Protein AF-A0A2G1ZRZ5-F1 (afdb_monomer)

Structure (mmCIF, N/CA/C/O backbone):
data_AF-A0A2G1ZRZ5-F1
#
_entry.id   AF-A0A2G1ZRZ5-F1
#
loop_
_atom_site.group_PDB
_atom_site.id
_atom_site.type_symbol
_atom_site.label_atom_id
_atom_site.label_alt_id
_atom_site.label_comp_id
_atom_site.label_asym_id
_atom_site.label_entity_id
_atom_site.label_seq_id
_atom_site.pdbx_PDB_ins_code
_atom_site.Cartn_x
_atom_site.Cartn_y
_atom_site.Cartn_z
_atom_site.occupancy
_atom_site.B_iso_or_equiv
_atom_site.auth_seq_id
_atom_site.auth_comp_id
_atom_site.auth_asym_id
_atom_site.auth_atom_id
_atom_site.pdbx_PDB_model_num
ATOM 1 N N . GLU A 1 1 ? 16.467 -2.869 -12.734 1.00 60.25 1 GLU A N 1
ATOM 2 C CA . GLU A 1 1 ? 16.917 -1.509 -12.393 1.00 60.25 1 GLU A CA 1
ATOM 3 C C . GLU A 1 1 ? 16.266 -1.117 -11.090 1.00 60.25 1 GLU A C 1
ATOM 5 O O . GLU A 1 1 ? 15.140 -1.548 -10.852 1.00 60.25 1 GLU A O 1
ATOM 10 N N . ASP A 1 2 ? 16.978 -0.366 -10.260 1.00 73.31 2 ASP A N 1
ATOM 11 C CA . ASP A 1 2 ? 16.424 0.139 -9.009 1.00 73.31 2 ASP A CA 1
ATOM 12 C C . ASP A 1 2 ? 15.475 1.311 -9.272 1.00 73.31 2 ASP A C 1
ATOM 14 O O . ASP A 1 2 ? 15.622 2.057 -10.242 1.00 73.31 2 ASP A O 1
ATOM 18 N N . ALA A 1 3 ? 14.479 1.470 -8.398 1.00 84.38 3 ALA A N 1
ATOM 19 C CA . ALA A 1 3 ? 13.572 2.607 -8.455 1.00 84.38 3 ALA A CA 1
ATOM 20 C C . ALA A 1 3 ? 14.345 3.924 -8.270 1.00 84.38 3 ALA A C 1
ATOM 22 O O . ALA A 1 3 ? 15.247 4.011 -7.434 1.00 84.38 3 ALA A O 1
ATOM 23 N N . SER A 1 4 ? 13.957 4.964 -9.017 1.00 93.38 4 SER A N 1
ATOM 24 C CA . SER A 1 4 ? 14.532 6.301 -8.849 1.00 93.38 4 SER A CA 1
ATOM 25 C C . SER A 1 4 ? 14.236 6.864 -7.458 1.00 93.38 4 SER A C 1
ATOM 27 O O . SER A 1 4 ? 13.211 6.541 -6.854 1.00 93.38 4 SER A O 1
ATOM 29 N N . ASP A 1 5 ? 15.080 7.772 -6.968 1.00 95.50 5 ASP A N 1
ATOM 30 C CA . ASP A 1 5 ? 14.881 8.395 -5.652 1.00 95.50 5 ASP A CA 1
ATOM 31 C C . ASP A 1 5 ? 13.534 9.127 -5.553 1.00 95.50 5 ASP A C 1
ATOM 33 O O . ASP A 1 5 ? 12.855 9.067 -4.531 1.00 95.50 5 ASP A O 1
ATOM 37 N N . ALA A 1 6 ? 13.077 9.741 -6.649 1.00 95.00 6 ALA A N 1
ATOM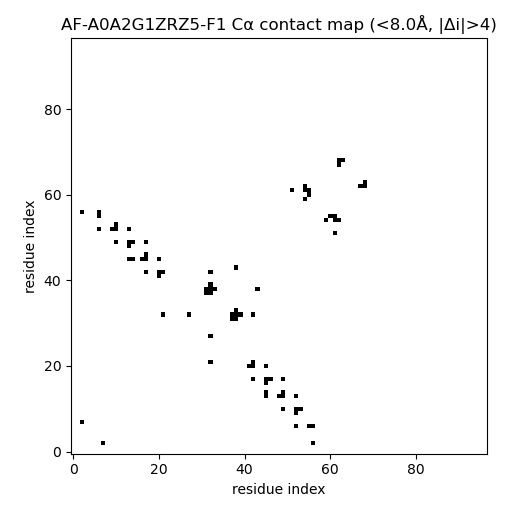 38 C CA . ALA A 1 6 ? 11.760 10.370 -6.706 1.00 95.00 6 ALA A CA 1
ATOM 39 C C . ALA A 1 6 ? 10.607 9.353 -6.616 1.00 95.00 6 ALA A C 1
ATOM 41 O O . ALA A 1 6 ? 9.549 9.666 -6.067 1.00 95.00 6 ALA A O 1
ATOM 42 N N . ALA A 1 7 ? 10.774 8.149 -7.172 1.00 95.38 7 ALA A N 1
ATOM 43 C CA . ALA A 1 7 ? 9.800 7.073 -7.016 1.00 95.38 7 ALA A CA 1
ATOM 44 C C . ALA A 1 7 ? 9.816 6.530 -5.581 1.00 95.38 7 ALA A C 1
ATOM 46 O O . ALA A 1 7 ? 8.749 6.365 -4.990 1.00 95.38 7 ALA A O 1
ATOM 47 N N . ARG A 1 8 ? 11.008 6.353 -4.995 1.00 97.19 8 ARG A N 1
ATOM 48 C CA . ARG A 1 8 ? 11.187 5.937 -3.599 1.00 97.19 8 ARG A CA 1
ATOM 49 C C . ARG A 1 8 ? 10.490 6.897 -2.632 1.00 97.19 8 ARG A C 1
ATOM 51 O O . ARG A 1 8 ? 9.624 6.456 -1.885 1.00 97.19 8 ARG A O 1
ATOM 58 N N . ALA A 1 9 ? 10.742 8.201 -2.747 1.00 97.94 9 ALA A N 1
ATOM 59 C CA . ALA A 1 9 ? 10.113 9.219 -1.902 1.00 97.94 9 ALA A CA 1
ATOM 60 C C . ALA A 1 9 ? 8.573 9.219 -2.001 1.00 97.94 9 ALA A C 1
ATOM 62 O O . ALA A 1 9 ? 7.872 9.427 -1.012 1.00 97.94 9 ALA A O 1
ATOM 63 N N . LYS A 1 10 ? 8.014 8.949 -3.191 1.00 97.94 10 LYS A N 1
ATOM 64 C CA . LYS A 1 10 ? 6.555 8.827 -3.370 1.00 97.94 10 LYS A CA 1
ATOM 65 C C . LYS A 1 10 ? 5.982 7.601 -2.664 1.00 97.94 10 LYS A C 1
ATOM 67 O O . LYS A 1 10 ? 4.876 7.681 -2.136 1.00 97.94 10 LYS A O 1
ATOM 72 N N . VAL A 1 11 ? 6.697 6.478 -2.693 1.00 98.38 11 VAL A N 1
ATOM 73 C CA . VAL A 1 11 ? 6.297 5.260 -1.978 1.00 98.38 11 VAL A CA 1
ATOM 74 C C . VAL A 1 11 ? 6.400 5.477 -0.470 1.00 98.38 11 VAL A C 1
ATOM 76 O O . VAL A 1 11 ? 5.458 5.142 0.236 1.00 98.38 11 VAL A O 1
ATOM 79 N N . GLU A 1 12 ? 7.475 6.101 0.014 1.00 98.56 12 GLU A N 1
ATOM 80 C CA . GLU A 1 12 ? 7.664 6.435 1.435 1.00 98.56 12 GLU A CA 1
ATOM 81 C C . GLU A 1 12 ? 6.539 7.331 1.965 1.00 98.56 12 GLU A C 1
ATOM 83 O O . GLU A 1 12 ? 5.916 7.007 2.973 1.00 98.56 12 GLU A O 1
ATOM 88 N N . ALA A 1 13 ? 6.202 8.406 1.245 1.00 98.62 13 ALA A N 1
ATOM 89 C CA . ALA A 1 13 ? 5.101 9.288 1.626 1.00 98.62 13 ALA A CA 1
ATOM 90 C C . ALA A 1 13 ? 3.744 8.559 1.659 1.00 98.62 13 ALA A C 1
ATOM 92 O O . ALA A 1 13 ? 2.940 8.772 2.565 1.00 98.62 13 ALA A O 1
ATOM 93 N N . ALA A 1 14 ? 3.480 7.675 0.691 1.00 98.62 14 ALA A N 1
ATOM 94 C CA . ALA A 1 14 ? 2.254 6.880 0.683 1.00 98.62 14 ALA A CA 1
ATOM 95 C C . ALA A 1 14 ? 2.226 5.835 1.813 1.00 98.62 14 ALA A C 1
ATOM 97 O O . ALA A 1 14 ? 1.173 5.603 2.404 1.00 98.62 14 ALA A O 1
ATOM 98 N N . ALA A 1 15 ? 3.374 5.235 2.139 1.00 98.69 15 ALA A N 1
ATOM 99 C CA . ALA A 1 15 ? 3.506 4.298 3.248 1.00 98.69 15 ALA A CA 1
ATOM 100 C C . ALA A 1 15 ? 3.263 4.990 4.594 1.00 98.69 15 ALA A C 1
ATOM 102 O O . ALA A 1 15 ? 2.560 4.433 5.435 1.00 98.69 15 ALA A O 1
ATOM 103 N N . GLN A 1 16 ? 3.755 6.221 4.769 1.00 98.81 16 GLN A N 1
ATOM 104 C CA . GLN A 1 16 ? 3.442 7.026 5.948 1.00 98.81 16 GLN A CA 1
ATOM 105 C C . GLN A 1 16 ? 1.931 7.245 6.085 1.00 98.81 16 GLN A C 1
ATOM 107 O O . GLN A 1 16 ? 1.388 7.020 7.157 1.00 98.81 16 GLN A O 1
ATOM 112 N N . GLY A 1 17 ? 1.220 7.531 4.989 1.00 98.75 17 GLY A N 1
ATOM 113 C CA . GLY A 1 17 ? -0.242 7.652 5.024 1.00 98.75 17 GLY A CA 1
ATOM 114 C C . GLY A 1 17 ? -0.972 6.382 5.491 1.00 98.75 17 GLY A C 1
ATOM 115 O O . GLY A 1 17 ? -2.030 6.476 6.107 1.00 98.75 17 GLY A O 1
ATOM 116 N N . VAL A 1 18 ? -0.416 5.188 5.246 1.00 98.75 18 VAL A N 1
ATOM 117 C CA . VAL A 1 18 ? -0.951 3.929 5.802 1.00 98.75 18 VAL A CA 1
ATOM 118 C C . VAL A 1 18 ? -0.702 3.841 7.309 1.00 98.75 18 VAL A C 1
ATOM 120 O O . VAL A 1 18 ? -1.559 3.338 8.035 1.00 98.75 18 VAL A O 1
ATOM 123 N N . LEU A 1 19 ? 0.454 4.306 7.790 1.00 98.69 19 LEU A N 1
ATOM 124 C CA . LEU A 1 19 ? 0.756 4.358 9.223 1.00 98.69 19 LEU A CA 1
ATOM 125 C C . LEU A 1 19 ? -0.164 5.349 9.942 1.00 98.69 19 LEU A C 1
ATOM 127 O O . LEU A 1 19 ? -0.787 4.966 10.929 1.00 98.69 19 LEU A O 1
ATOM 131 N N . ASP A 1 20 ? -0.330 6.549 9.388 1.00 98.69 20 ASP A N 1
ATOM 132 C CA . ASP A 1 20 ? -1.212 7.586 9.930 1.00 98.69 20 ASP A CA 1
ATOM 133 C C . ASP A 1 20 ? -2.666 7.089 9.995 1.00 98.69 20 ASP A C 1
ATOM 135 O O . ASP A 1 20 ? -3.352 7.263 11.002 1.00 98.69 20 ASP A O 1
ATOM 139 N N . ALA A 1 21 ? -3.131 6.394 8.947 1.00 98.50 21 ALA A N 1
ATOM 140 C CA . ALA A 1 21 ? -4.463 5.794 8.933 1.00 98.50 21 ALA A CA 1
ATOM 141 C C . ALA A 1 21 ? -4.621 4.715 10.012 1.00 98.50 21 ALA A C 1
ATOM 143 O O . ALA A 1 21 ? -5.667 4.643 10.638 1.00 98.50 21 ALA A O 1
ATOM 144 N N . ARG A 1 22 ? -3.602 3.885 10.276 1.00 98.44 22 ARG A N 1
ATOM 145 C CA . ARG A 1 22 ? -3.657 2.906 11.381 1.00 98.44 22 ARG A CA 1
ATOM 146 C C . ARG A 1 22 ? -3.731 3.596 12.745 1.00 98.44 22 ARG A C 1
ATOM 148 O O . ARG A 1 22 ? -4.488 3.151 13.601 1.00 98.44 22 ARG A O 1
ATOM 155 N N . GLU A 1 23 ? -2.954 4.657 12.944 1.00 98.19 23 GLU A N 1
ATOM 156 C CA . GLU A 1 23 ? -2.900 5.405 14.207 1.00 98.19 23 GLU A CA 1
ATOM 157 C C . GLU A 1 23 ? -4.229 6.105 14.536 1.00 98.19 23 GLU A C 1
ATOM 159 O O . GLU A 1 23 ? -4.588 6.235 15.706 1.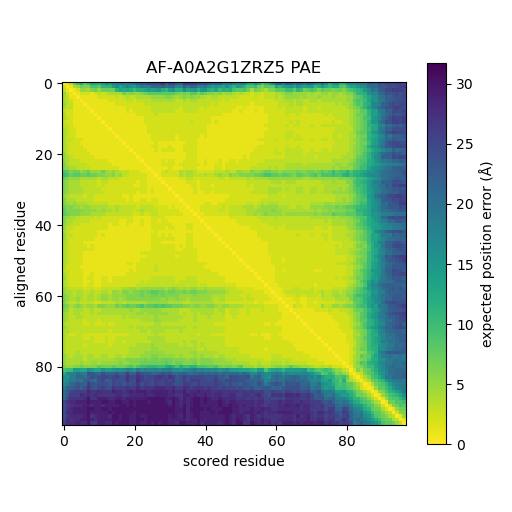00 98.19 23 GLU A O 1
ATOM 164 N N . ALA A 1 24 ? -5.010 6.470 13.515 1.00 98.19 24 ALA A N 1
ATOM 165 C CA . ALA A 1 24 ? -6.329 7.081 13.671 1.00 98.19 24 ALA A CA 1
ATOM 166 C C . ALA A 1 24 ? -7.404 6.160 14.291 1.00 98.19 24 ALA A C 1
ATOM 168 O O . ALA A 1 24 ? -8.473 6.650 14.659 1.00 98.19 24 ALA A O 1
ATOM 169 N N . HIS A 1 25 ? -7.134 4.856 14.452 1.00 97.38 25 HIS A N 1
ATOM 170 C CA . HIS A 1 25 ? -8.070 3.870 15.018 1.00 97.38 25 HIS A CA 1
ATOM 171 C C . HIS A 1 25 ? -7.540 3.253 16.326 1.00 97.38 25 HIS A C 1
ATOM 173 O O . HIS A 1 25 ? -7.267 2.046 16.384 1.00 97.38 25 HIS A O 1
ATOM 179 N N . PRO A 1 26 ? -7.385 4.048 17.404 1.00 95.00 26 PRO A N 1
ATOM 180 C CA . PRO A 1 26 ? -6.877 3.548 18.675 1.00 95.00 26 PRO A CA 1
ATOM 181 C C . PRO A 1 26 ? -7.805 2.469 19.249 1.00 95.00 26 PRO A C 1
ATOM 183 O O . PRO A 1 26 ? -9.023 2.627 19.289 1.00 95.00 26 PRO A O 1
ATOM 186 N N . GLY A 1 27 ? -7.219 1.362 19.707 1.00 94.06 27 GLY A N 1
ATOM 187 C CA . GLY A 1 27 ? -7.953 0.226 20.277 1.00 94.06 27 GLY A CA 1
ATOM 188 C C . GLY A 1 27 ? -8.333 -0.870 19.278 1.00 94.06 27 GLY A C 1
ATOM 189 O O . GLY A 1 27 ? -8.724 -1.948 19.716 1.00 94.06 27 GLY A O 1
ATOM 190 N N . SER A 1 28 ? -8.160 -0.646 17.972 1.00 96.94 28 SER A N 1
ATOM 191 C CA . SER A 1 28 ? -8.255 -1.718 16.974 1.00 96.94 28 SER A CA 1
ATOM 192 C C . SER A 1 28 ? -6.943 -2.497 16.906 1.00 96.94 28 SER A C 1
ATOM 194 O O . SER A 1 28 ? -5.857 -1.910 16.888 1.00 96.94 28 SER A O 1
ATOM 196 N N . THR A 1 29 ? -7.014 -3.824 16.844 1.00 97.56 29 THR A N 1
ATOM 197 C CA . THR A 1 29 ? -5.839 -4.644 16.535 1.00 97.56 29 THR A CA 1
ATOM 198 C C . THR A 1 29 ? -5.525 -4.583 15.040 1.00 97.56 29 THR A C 1
ATOM 200 O O . THR A 1 29 ? -6.350 -4.183 14.218 1.00 97.56 29 THR A O 1
ATOM 203 N N . LEU A 1 30 ? -4.332 -5.037 14.645 1.00 97.50 30 LEU A N 1
ATOM 204 C CA . LEU A 1 30 ? -4.033 -5.205 13.221 1.00 97.50 30 LEU A CA 1
ATOM 205 C C . LEU A 1 30 ? -4.967 -6.215 12.542 1.00 97.50 30 LEU A C 1
ATOM 207 O O . LEU A 1 30 ? -5.195 -6.084 11.348 1.00 97.50 30 LEU A O 1
ATOM 211 N N . ALA A 1 31 ? -5.506 -7.200 13.266 1.00 97.75 31 ALA A N 1
ATOM 212 C CA . ALA A 1 31 ? -6.484 -8.114 12.686 1.00 97.75 31 ALA A CA 1
ATOM 213 C C . ALA A 1 31 ? -7.782 -7.368 12.347 1.00 97.75 31 ALA A C 1
ATOM 215 O O . ALA A 1 31 ? -8.252 -7.464 11.218 1.00 97.75 31 ALA A O 1
ATOM 216 N N . ASP A 1 32 ? -8.284 -6.546 13.273 1.00 97.00 32 ASP A N 1
ATOM 217 C CA . ASP A 1 32 ? -9.510 -5.760 13.074 1.00 97.00 32 ASP A CA 1
ATOM 218 C C . ASP A 1 32 ? -9.367 -4.769 11.908 1.00 97.00 32 ASP A C 1
ATOM 220 O O . ASP A 1 32 ? -10.260 -4.636 11.073 1.00 97.00 32 ASP A O 1
ATOM 224 N N . LEU A 1 33 ? -8.207 -4.106 11.808 1.00 98.12 33 LEU A N 1
ATOM 225 C CA . LEU A 1 33 ? -7.924 -3.134 10.747 1.00 98.12 33 LEU A CA 1
ATOM 226 C C . LEU A 1 33 ? -7.791 -3.763 9.354 1.00 98.12 33 LEU A C 1
ATOM 228 O O . LEU A 1 33 ? -7.901 -3.048 8.359 1.00 98.12 33 LEU A O 1
ATOM 232 N N . TYR A 1 34 ? -7.516 -5.066 9.269 1.00 98.12 34 TYR A N 1
ATOM 233 C CA . TYR A 1 34 ? -7.266 -5.771 8.007 1.00 98.12 34 TYR A CA 1
ATOM 234 C C . TYR A 1 34 ? -8.304 -6.844 7.688 1.00 98.12 34 TYR A C 1
ATOM 236 O O . TYR A 1 34 ? -8.146 -7.556 6.694 1.00 98.12 34 TYR A O 1
ATOM 244 N N . ASP A 1 35 ? -9.379 -6.939 8.468 1.00 97.75 35 ASP A N 1
ATOM 245 C CA . ASP A 1 35 ? -10.546 -7.715 8.073 1.00 97.75 35 ASP A CA 1
ATOM 246 C C . ASP A 1 35 ? -11.145 -7.099 6.786 1.00 97.75 35 ASP A C 1
ATOM 248 O O . ASP A 1 35 ? -11.498 -5.916 6.772 1.00 97.75 35 ASP A O 1
ATOM 252 N N . PRO A 1 36 ? -11.268 -7.859 5.680 1.00 95.69 36 PRO A N 1
ATOM 253 C CA . PRO A 1 36 ? -11.752 -7.331 4.403 1.00 95.69 36 PRO A CA 1
ATOM 254 C C . PRO A 1 36 ? -13.173 -6.754 4.437 1.00 95.69 36 PRO A C 1
ATOM 256 O O . PRO A 1 36 ? -13.526 -5.966 3.560 1.00 95.69 36 PRO A O 1
ATOM 259 N N . LEU A 1 37 ? -14.000 -7.167 5.399 1.00 96.00 37 LEU A N 1
ATOM 260 C CA . LEU A 1 37 ? -15.381 -6.713 5.546 1.00 96.00 37 LEU A CA 1
ATOM 261 C C . LEU A 1 37 ? -15.487 -5.457 6.412 1.00 96.00 37 LEU A C 1
ATOM 263 O O . LEU A 1 37 ? -16.438 -4.693 6.243 1.00 96.00 37 LEU A O 1
ATOM 267 N N . THR A 1 38 ? -14.539 -5.240 7.327 1.00 94.88 38 THR A N 1
ATOM 268 C CA . THR A 1 38 ? -14.588 -4.136 8.299 1.00 94.88 38 THR A CA 1
ATOM 269 C C . THR A 1 38 ? -13.418 -3.161 8.206 1.00 94.88 38 THR A C 1
ATOM 271 O O . THR A 1 38 ? -13.364 -2.225 9.003 1.00 94.88 38 THR A O 1
ATOM 274 N N . MET A 1 39 ? -12.505 -3.332 7.242 1.00 97.94 39 MET A N 1
ATOM 275 C CA . MET A 1 39 ? -11.384 -2.415 7.024 1.00 97.94 39 MET A CA 1
ATOM 276 C C . MET A 1 39 ? -11.887 -0.964 6.913 1.00 97.94 39 MET A C 1
ATOM 278 O O . MET A 1 39 ? -12.712 -0.665 6.040 1.00 97.94 39 MET A O 1
ATOM 282 N N . PRO A 1 40 ? -11.372 -0.037 7.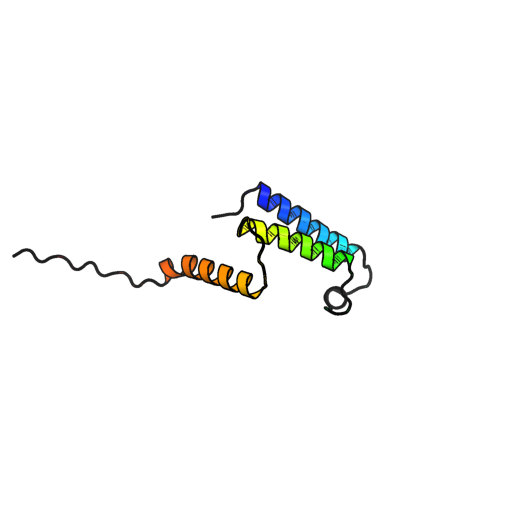743 1.00 98.19 40 PRO A N 1
ATOM 283 C CA . PRO A 1 40 ? -11.751 1.366 7.671 1.00 98.19 40 PRO A CA 1
ATOM 284 C C . PRO A 1 40 ? -11.490 1.979 6.290 1.00 98.19 40 PRO A C 1
ATOM 286 O O . PRO A 1 40 ? -10.477 1.712 5.638 1.00 98.19 40 PRO A O 1
ATOM 289 N N . ALA A 1 41 ? -12.414 2.825 5.827 1.00 98.12 41 ALA A N 1
ATOM 290 C CA . ALA A 1 41 ? -12.376 3.377 4.472 1.00 98.12 41 ALA A CA 1
ATOM 291 C C . ALA A 1 41 ? -11.151 4.275 4.209 1.00 98.12 41 ALA A C 1
ATOM 293 O O . ALA A 1 41 ? -10.647 4.334 3.085 1.00 98.12 41 ALA A O 1
ATOM 294 N N . ASP A 1 42 ? -10.666 4.975 5.232 1.00 98.38 42 ASP A N 1
ATOM 295 C CA . ASP A 1 42 ? -9.437 5.768 5.193 1.00 98.38 42 ASP A CA 1
ATOM 296 C C . ASP A 1 42 ? -8.197 4.881 5.021 1.00 98.38 42 ASP A C 1
ATOM 2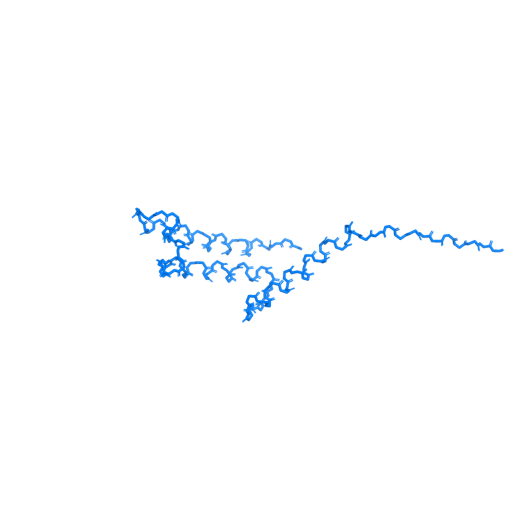98 O O . ASP A 1 42 ? -7.364 5.166 4.157 1.00 98.38 42 ASP A O 1
ATOM 302 N N . LEU A 1 43 ? -8.124 3.760 5.743 1.00 98.56 43 LEU A N 1
ATOM 303 C CA . LEU A 1 43 ? -7.052 2.777 5.604 1.00 98.56 43 LEU A CA 1
ATOM 304 C C . LEU A 1 43 ? -7.077 2.096 4.227 1.00 98.56 43 LEU A C 1
ATOM 306 O O . LEU A 1 43 ? -6.040 2.008 3.565 1.00 98.56 43 LEU A O 1
ATOM 310 N N . ALA A 1 44 ? -8.254 1.689 3.746 1.00 98.19 44 ALA A N 1
ATOM 311 C CA . ALA A 1 44 ? -8.414 1.129 2.402 1.00 98.19 44 ALA A CA 1
ATOM 312 C C . ALA A 1 44 ? -7.974 2.129 1.315 1.00 98.19 44 ALA A C 1
ATOM 314 O O . ALA A 1 44 ? -7.282 1.775 0.355 1.00 98.19 44 ALA A O 1
ATOM 315 N N . LYS A 1 45 ? -8.321 3.412 1.481 1.00 98.50 45 LYS A N 1
ATOM 316 C CA . LYS A 1 45 ? -7.894 4.485 0.575 1.00 98.50 45 LYS A CA 1
ATOM 317 C C . LYS A 1 45 ? -6.383 4.720 0.631 1.00 98.50 45 LYS A C 1
ATOM 319 O O . LYS A 1 45 ? -5.788 4.957 -0.425 1.00 98.50 45 LYS A O 1
ATOM 324 N N . ALA A 1 46 ? -5.770 4.653 1.813 1.00 98.69 46 ALA A N 1
ATOM 325 C CA . ALA A 1 46 ? -4.325 4.786 1.984 1.00 98.69 46 ALA A CA 1
ATOM 326 C C . ALA A 1 46 ? -3.573 3.662 1.253 1.00 98.69 46 ALA A C 1
ATOM 328 O O . ALA A 1 46 ? -2.664 3.949 0.471 1.00 98.69 46 ALA A O 1
ATOM 329 N N . HIS A 1 47 ? -4.026 2.410 1.388 1.00 98.56 47 HIS A N 1
ATOM 330 C CA . HIS A 1 47 ? -3.485 1.272 0.629 1.00 98.56 47 HIS A CA 1
ATOM 331 C C . HIS A 1 47 ? -3.634 1.445 -0.873 1.00 98.56 47 HIS A C 1
ATOM 333 O O . HIS A 1 47 ? -2.648 1.352 -1.595 1.00 98.56 47 HIS A O 1
ATOM 339 N N . ALA A 1 48 ? -4.817 1.828 -1.355 1.00 97.69 48 ALA A N 1
ATOM 340 C CA . ALA A 1 48 ? -5.001 2.111 -2.776 1.00 97.69 48 ALA A CA 1
ATOM 341 C C . ALA A 1 48 ? -4.090 3.256 -3.272 1.00 97.69 48 ALA A C 1
ATOM 343 O O . ALA A 1 48 ? -3.787 3.358 -4.464 1.00 97.69 48 ALA A O 1
ATOM 344 N N . GLY A 1 49 ? -3.685 4.178 -2.396 1.00 98.12 49 GLY A N 1
ATOM 345 C CA . GLY A 1 49 ? -2.680 5.200 -2.688 1.00 98.12 49 GLY A CA 1
ATOM 346 C C . GLY A 1 49 ? -1.275 4.610 -2.825 1.00 98.12 49 GLY A C 1
ATOM 347 O O . GLY A 1 49 ? -0.590 4.886 -3.817 1.00 98.12 49 GLY A O 1
ATOM 348 N N . LEU A 1 50 ? -0.882 3.776 -1.862 1.00 98.62 50 LEU A N 1
ATOM 349 C CA . LEU A 1 50 ? 0.397 3.070 -1.837 1.00 98.62 50 LEU A CA 1
ATOM 350 C C . LEU A 1 50 ? 0.553 2.123 -3.030 1.00 98.62 50 LEU A C 1
ATOM 352 O O . LEU A 1 50 ? 1.554 2.216 -3.741 1.00 98.62 50 LEU A O 1
ATOM 356 N N . ASP A 1 51 ?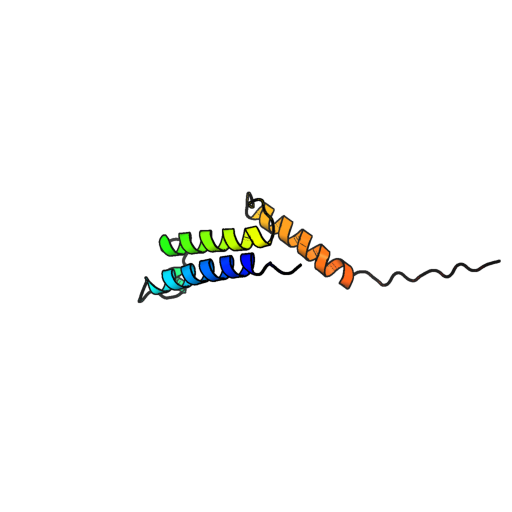 -0.458 1.311 -3.330 1.00 97.38 51 ASP A N 1
ATOM 357 C CA . ASP A 1 51 ? -0.466 0.388 -4.468 1.00 97.38 51 ASP A CA 1
ATOM 358 C C . ASP A 1 51 ? -0.204 1.121 -5.780 1.00 97.38 51 ASP A C 1
ATOM 360 O O . ASP A 1 51 ? 0.647 0.722 -6.569 1.00 97.38 51 ASP A O 1
ATOM 364 N N . ARG A 1 52 ? -0.855 2.270 -5.997 1.00 96.56 52 ARG A N 1
ATOM 365 C CA . ARG A 1 52 ? -0.612 3.089 -7.195 1.00 96.56 52 ARG A CA 1
ATOM 366 C C . ARG A 1 52 ? 0.807 3.651 -7.238 1.00 96.56 52 ARG A C 1
ATOM 368 O O . ARG A 1 52 ? 1.334 3.866 -8.329 1.00 96.56 52 ARG A O 1
ATOM 375 N N . ALA A 1 53 ? 1.409 3.969 -6.092 1.00 97.00 53 ALA A N 1
ATOM 376 C CA . ALA A 1 53 ? 2.797 4.419 -6.038 1.00 97.00 53 ALA A CA 1
ATOM 377 C C . ALA A 1 53 ? 3.764 3.291 -6.404 1.00 97.00 53 ALA A C 1
ATOM 379 O O . ALA A 1 53 ? 4.653 3.522 -7.222 1.00 97.00 53 ALA A O 1
ATOM 380 N N . VAL A 1 54 ? 3.533 2.087 -5.884 1.00 96.88 54 VAL A N 1
ATOM 381 C CA . VAL A 1 54 ? 4.330 0.889 -6.177 1.00 96.88 54 VAL A CA 1
ATOM 382 C C . VAL A 1 54 ? 4.147 0.428 -7.624 1.00 96.88 54 VAL A C 1
ATOM 384 O O . VAL A 1 54 ? 5.134 0.181 -8.314 1.00 96.88 54 VAL A O 1
ATOM 387 N N . ASP A 1 55 ? 2.917 0.385 -8.134 1.00 96.25 55 ASP A N 1
ATOM 388 C CA . ASP A 1 55 ? 2.621 -0.016 -9.515 1.00 96.25 55 ASP A CA 1
ATOM 389 C C . ASP A 1 55 ? 3.369 0.877 -10.526 1.00 96.25 55 ASP A C 1
ATOM 391 O O . ASP A 1 55 ? 3.924 0.380 -11.510 1.00 96.25 55 ASP A O 1
ATOM 395 N N . ARG A 1 56 ? 3.486 2.184 -10.238 1.00 95.25 56 ARG A N 1
ATOM 396 C CA . ARG A 1 56 ? 4.267 3.136 -11.051 1.00 95.25 56 ARG A CA 1
ATOM 397 C C . ARG A 1 56 ? 5.771 2.869 -11.054 1.00 95.25 56 ARG A C 1
ATOM 399 O O . ARG A 1 56 ? 6.439 3.288 -11.998 1.00 95.25 56 ARG A O 1
ATOM 406 N N . CYS A 1 57 ? 6.305 2.198 -10.035 1.00 95.38 57 CYS A N 1
ATOM 407 C CA . CYS A 1 57 ? 7.702 1.763 -10.022 1.00 95.38 57 CYS A CA 1
ATOM 408 C C . CYS A 1 57 ? 7.939 0.610 -11.005 1.00 95.38 57 CYS A C 1
ATOM 410 O O . CYS A 1 57 ? 9.032 0.488 -11.549 1.00 95.38 57 CYS A O 1
ATOM 412 N N . TYR A 1 58 ? 6.919 -0.212 -11.262 1.00 94.38 58 TYR A N 1
ATOM 413 C CA . TYR A 1 58 ? 7.016 -1.332 -12.194 1.00 94.38 58 TYR A CA 1
ATOM 414 C C . TYR A 1 58 ? 6.766 -0.928 -13.642 1.00 94.38 58 TYR A C 1
ATOM 416 O O . TYR A 1 58 ? 7.416 -1.466 -14.541 1.00 94.38 58 TYR A O 1
ATOM 424 N N . ARG A 1 59 ? 5.815 -0.020 -13.888 1.00 93.69 59 ARG A N 1
ATOM 425 C CA . ARG A 1 59 ? 5.490 0.493 -15.226 1.00 93.69 59 ARG A CA 1
ATOM 426 C C . ARG A 1 59 ? 4.649 1.769 -15.151 1.00 93.69 59 ARG A C 1
ATOM 428 O O . ARG A 1 59 ? 3.951 2.015 -14.179 1.00 93.69 59 ARG A O 1
ATOM 435 N N . SER A 1 60 ? 4.641 2.555 -16.224 1.00 92.25 60 SER A N 1
ATOM 436 C CA . SER A 1 60 ? 3.853 3.796 -16.295 1.00 92.25 60 SER A CA 1
ATOM 437 C C . SER A 1 60 ? 2.338 3.579 -16.402 1.00 92.25 60 SER A C 1
ATOM 439 O O . SER A 1 60 ? 1.567 4.412 -15.934 1.00 92.25 60 SER A O 1
ATOM 441 N N . GLN A 1 61 ? 1.909 2.481 -17.032 1.00 93.94 61 GLN A N 1
ATOM 442 C CA . GLN A 1 61 ? 0.495 2.158 -17.246 1.00 93.94 61 GLN A CA 1
ATOM 443 C C . GLN A 1 61 ? -0.084 1.383 -16.055 1.00 93.94 61 GLN A C 1
ATOM 445 O O . GLN A 1 61 ? 0.562 0.438 -15.602 1.00 93.94 61 GLN A O 1
ATOM 450 N N . PRO A 1 62 ? -1.300 1.705 -15.584 1.00 93.06 62 PRO A N 1
ATOM 451 C CA . PRO A 1 62 ? -1.932 0.964 -14.498 1.00 93.06 62 PRO A CA 1
ATOM 452 C C . PRO A 1 62 ? -2.211 -0.492 -14.896 1.00 93.06 62 PRO A C 1
ATOM 454 O O . PRO A 1 62 ? -2.438 -0.806 -16.068 1.00 93.06 62 PRO A O 1
ATOM 457 N N . PHE A 1 63 ? -2.230 -1.391 -13.911 1.00 95.62 63 PHE A N 1
ATOM 458 C CA . PHE A 1 63 ? -2.693 -2.760 -14.124 1.00 95.62 63 PHE A CA 1
ATOM 459 C C . PHE A 1 63 ? -4.221 -2.789 -14.220 1.00 95.62 63 PHE A C 1
ATOM 461 O O . PHE A 1 63 ? -4.913 -2.237 -13.371 1.00 95.62 63 PHE A O 1
ATOM 468 N N . GLY A 1 64 ? -4.748 -3.438 -15.262 1.00 93.44 64 GLY A N 1
ATOM 469 C CA . GLY A 1 64 ? -6.196 -3.543 -15.481 1.00 93.44 64 GLY A CA 1
A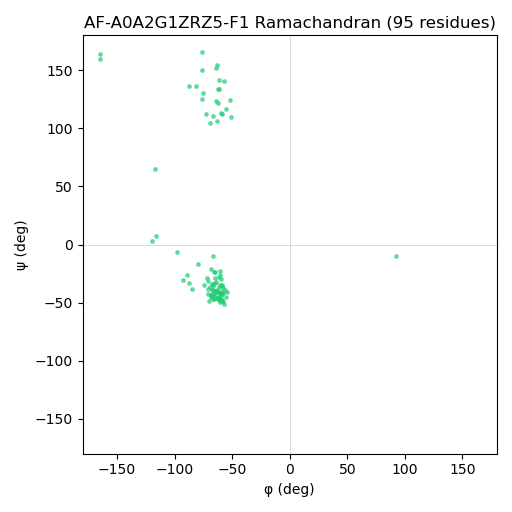TOM 470 C C . GLY A 1 64 ? -6.889 -4.608 -14.625 1.00 93.44 64 GLY A C 1
ATOM 471 O O . GLY A 1 64 ? -8.110 -4.603 -14.519 1.00 93.44 64 GLY A O 1
ATOM 472 N N . SER A 1 65 ? -6.130 -5.538 -14.042 1.00 96.31 65 SER A N 1
ATOM 473 C CA . SER A 1 65 ? -6.611 -6.547 -13.095 1.00 96.31 65 SER A CA 1
ATOM 474 C C . SER A 1 65 ? -5.4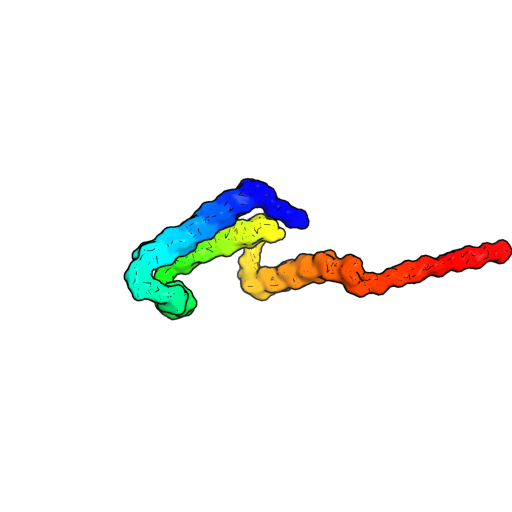38 -7.184 -12.353 1.00 96.31 65 SER A C 1
ATOM 476 O O . SER A 1 65 ? -4.293 -7.119 -12.814 1.00 96.31 65 SER A O 1
ATOM 478 N N . ASP A 1 66 ? -5.730 -7.873 -11.251 1.00 95.19 66 ASP A N 1
ATOM 479 C CA . ASP A 1 66 ? -4.724 -8.633 -10.504 1.00 95.19 66 ASP A CA 1
ATOM 480 C C . ASP A 1 66 ? -4.079 -9.725 -11.356 1.00 95.19 66 ASP A C 1
ATOM 482 O O . ASP A 1 66 ? -2.873 -9.942 -11.269 1.00 95.19 66 ASP A O 1
ATOM 486 N N . ARG A 1 67 ? -4.841 -10.352 -12.262 1.00 97.69 67 ARG A N 1
ATOM 487 C CA . ARG A 1 67 ? -4.298 -11.321 -13.221 1.00 97.69 67 ARG A CA 1
ATOM 488 C C . ARG A 1 67 ? -3.192 -10.700 -14.078 1.00 97.69 67 ARG A C 1
ATOM 490 O O . ARG A 1 67 ? -2.115 -11.276 -14.193 1.00 97.69 67 ARG A O 1
ATOM 497 N N . VAL A 1 68 ? -3.442 -9.518 -14.645 1.00 96.81 68 VAL A N 1
ATOM 498 C CA . VAL A 1 68 ? -2.456 -8.812 -15.483 1.00 96.81 68 VAL A CA 1
ATOM 499 C C . VAL A 1 68 ? -1.248 -8.370 -14.651 1.00 96.81 68 VAL A C 1
ATOM 501 O O . VAL A 1 68 ? -0.119 -8.412 -15.143 1.00 96.81 68 VAL A O 1
ATOM 504 N N . ARG A 1 69 ? -1.459 -7.976 -13.386 1.00 97.44 69 ARG A N 1
ATOM 505 C CA . ARG A 1 69 ? -0.364 -7.669 -12.451 1.00 97.44 69 ARG A CA 1
ATOM 506 C C . ARG A 1 69 ? 0.518 -8.898 -12.226 1.00 97.44 69 ARG A C 1
ATOM 508 O O . ARG A 1 69 ? 1.730 -8.812 -12.395 1.00 97.44 69 ARG A O 1
ATOM 515 N N . VAL A 1 70 ? -0.081 -10.046 -11.921 1.00 97.31 70 VAL A N 1
ATOM 516 C CA . VAL A 1 70 ? 0.632 -11.310 -11.682 1.00 97.31 70 VAL A CA 1
ATOM 517 C C . VAL A 1 70 ? 1.409 -11.766 -12.920 1.00 97.31 70 VAL A C 1
ATOM 519 O O . VAL A 1 70 ? 2.593 -12.076 -12.807 1.00 97.31 70 VAL A O 1
ATOM 522 N N . GLU A 1 71 ? 0.794 -11.746 -14.105 1.00 97.31 71 GLU A N 1
ATOM 523 C CA . GLU A 1 71 ? 1.461 -12.102 -15.369 1.00 97.31 71 GLU A CA 1
ATOM 524 C C . GLU A 1 71 ? 2.700 -11.223 -15.630 1.00 97.31 71 GLU A C 1
ATOM 526 O O . GLU A 1 71 ? 3.762 -11.729 -16.001 1.00 97.31 71 GLU A O 1
ATOM 531 N N . TYR A 1 72 ? 2.603 -9.913 -15.371 1.00 96.50 72 TYR A N 1
ATOM 532 C CA . TYR A 1 72 ? 3.736 -8.993 -15.499 1.00 96.50 72 TYR A CA 1
ATOM 533 C C . TYR A 1 72 ? 4.871 -9.320 -14.520 1.00 96.50 72 TYR A C 1
ATOM 535 O O . TYR A 1 72 ? 6.042 -9.353 -14.912 1.00 96.50 72 TYR A O 1
ATOM 543 N N . LEU A 1 73 ? 4.533 -9.571 -13.251 1.00 95.94 73 LEU A N 1
ATOM 544 C CA . LEU A 1 73 ? 5.512 -9.895 -12.213 1.00 95.94 73 LEU A CA 1
ATOM 545 C C . LEU A 1 73 ? 6.230 -11.221 -12.506 1.00 95.94 73 LEU A C 1
ATOM 547 O O . LEU A 1 73 ? 7.451 -11.283 -12.358 1.00 95.94 73 LEU A O 1
ATOM 551 N N . PHE A 1 74 ? 5.519 -12.244 -12.992 1.00 95.88 74 PHE A N 1
ATOM 552 C CA . PHE A 1 74 ? 6.135 -13.508 -13.409 1.00 95.88 74 PHE A CA 1
ATOM 553 C C . PHE A 1 74 ? 7.104 -13.326 -14.579 1.00 95.88 74 PHE A C 1
ATOM 555 O O . PHE A 1 74 ? 8.235 -13.798 -14.501 1.00 95.88 74 PHE A O 1
ATOM 562 N N . ALA A 1 75 ? 6.724 -12.579 -15.620 1.00 94.56 75 ALA A N 1
ATOM 563 C CA . ALA A 1 75 ? 7.616 -12.316 -16.752 1.00 94.56 75 ALA A CA 1
ATOM 564 C C . ALA A 1 75 ? 8.896 -11.567 -16.331 1.00 94.56 75 ALA A C 1
ATOM 566 O O . ALA A 1 75 ? 9.984 -11.808 -16.858 1.00 94.56 75 ALA A O 1
ATOM 567 N N . MET A 1 76 ? 8.786 -10.646 -15.372 1.00 93.44 76 MET A N 1
ATOM 568 C CA . MET A 1 76 ? 9.943 -9.963 -14.794 1.00 93.44 76 MET A CA 1
ATOM 569 C C . MET A 1 76 ? 10.803 -10.919 -13.958 1.00 93.44 76 MET A C 1
ATOM 571 O O . MET A 1 76 ? 12.026 -10.906 -14.095 1.00 93.44 76 MET A O 1
ATOM 575 N N . TRP A 1 77 ? 10.189 -11.773 -13.137 1.00 93.31 77 TRP A N 1
ATOM 576 C CA . TRP A 1 77 ? 10.897 -12.795 -12.367 1.00 93.31 77 TRP A CA 1
ATOM 577 C C . TRP A 1 77 ? 11.662 -13.771 -13.272 1.00 93.31 77 TRP A C 1
ATOM 579 O O . TRP A 1 77 ? 12.848 -14.007 -13.046 1.00 93.31 77 TRP A O 1
ATOM 589 N N . GLU A 1 78 ? 11.048 -14.261 -14.351 1.00 92.88 78 GLU A N 1
ATOM 590 C CA . GLU A 1 78 ? 11.705 -15.139 -15.329 1.00 92.88 78 GLU A CA 1
ATOM 591 C C . GLU A 1 78 ? 12.968 -14.498 -15.914 1.00 92.88 78 GLU A C 1
ATOM 593 O O . GLU A 1 78 ? 13.988 -15.167 -16.075 1.00 92.88 78 GLU A O 1
ATOM 598 N N . ARG A 1 79 ? 12.945 -13.188 -16.185 1.00 90.06 79 ARG A N 1
ATOM 599 C CA . ARG A 1 79 ? 14.121 -12.447 -16.676 1.00 90.06 79 ARG A CA 1
ATOM 600 C C . ARG A 1 79 ? 15.235 -12.345 -15.639 1.00 90.06 79 ARG A C 1
ATOM 602 O O . ARG A 1 79 ? 16.400 -12.343 -16.023 1.00 90.06 79 ARG A O 1
ATOM 609 N N . LEU A 1 80 ? 14.893 -12.256 -14.354 1.00 88.50 80 LEU A N 1
ATOM 610 C CA . LEU A 1 80 ? 15.870 -12.221 -13.263 1.00 88.50 80 LEU A CA 1
ATOM 611 C C . LEU A 1 80 ? 16.489 -13.603 -13.010 1.00 88.50 80 LEU A C 1
ATOM 613 O O . LEU A 1 80 ? 17.672 -13.692 -12.691 1.00 88.50 80 LEU A O 1
ATOM 617 N N . VAL A 1 81 ? 15.714 -14.679 -13.183 1.00 88.56 81 VAL A N 1
ATOM 618 C CA . VAL A 1 81 ? 16.146 -16.052 -12.867 1.00 88.56 81 VAL A CA 1
ATOM 619 C C . VAL A 1 81 ? 16.760 -16.787 -14.064 1.00 88.56 81 VAL A C 1
ATOM 621 O O . VAL A 1 81 ? 17.668 -17.595 -13.875 1.00 88.56 81 VAL A O 1
ATOM 624 N N . SER A 1 82 ? 16.346 -16.494 -15.299 1.00 81.06 82 SER A N 1
ATOM 625 C CA . SER A 1 82 ? 16.861 -17.141 -16.521 1.00 81.06 82 SER A CA 1
ATOM 626 C C . SER A 1 82 ? 18.396 -17.088 -16.676 1.00 81.06 82 SER A C 1
ATOM 628 O O . SER A 1 82 ? 18.994 -18.117 -17.001 1.00 81.06 82 SER A O 1
ATOM 630 N N . PRO A 1 83 ? 19.093 -15.972 -16.370 1.00 71.12 83 PRO A N 1
ATOM 631 C CA . PRO A 1 83 ? 20.558 -15.929 -16.395 1.00 71.12 83 PRO A CA 1
ATOM 632 C C . PRO A 1 83 ? 21.227 -16.837 -15.349 1.00 71.12 83 PRO A C 1
ATOM 634 O O . PRO A 1 83 ? 22.376 -17.229 -15.535 1.00 71.12 83 PRO A O 1
ATOM 637 N N . ILE A 1 84 ? 20.523 -17.166 -14.261 1.00 63.31 84 ILE A N 1
ATOM 638 C CA . ILE A 1 84 ? 21.027 -17.965 -13.133 1.00 63.31 84 ILE A CA 1
ATOM 639 C C . ILE A 1 84 ? 20.826 -19.466 -13.396 1.00 63.31 84 ILE A C 1
ATOM 641 O O . ILE A 1 84 ? 21.650 -20.283 -12.989 1.00 63.31 84 ILE A O 1
ATOM 645 N N . THR A 1 85 ? 19.755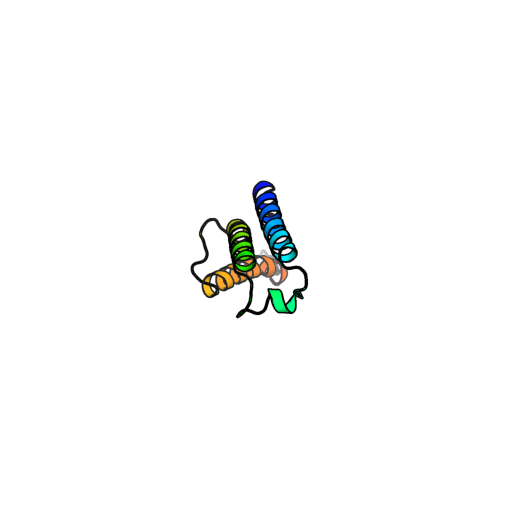 -19.843 -14.100 1.00 61.91 85 THR A N 1
ATOM 646 C CA . THR A 1 85 ? 19.392 -21.247 -14.368 1.00 61.91 85 THR A CA 1
ATOM 647 C C . THR A 1 85 ? 19.833 -21.756 -15.740 1.00 61.91 85 THR A C 1
ATOM 649 O O . THR A 1 85 ? 19.708 -22.951 -16.020 1.00 61.91 85 THR A O 1
ATOM 652 N N . ALA A 1 86 ? 20.376 -20.893 -16.605 1.00 60.78 86 ALA A N 1
ATOM 653 C CA . ALA A 1 86 ? 20.881 -21.310 -17.906 1.00 60.78 86 ALA A CA 1
ATOM 654 C C . ALA A 1 86 ? 22.082 -22.271 -17.749 1.00 60.78 86 ALA A C 1
ATOM 656 O O . ALA A 1 86 ? 23.098 -21.898 -17.157 1.00 60.78 86 ALA A O 1
ATOM 657 N N . PRO A 1 87 ? 22.035 -23.494 -18.315 1.00 61.06 87 PRO A N 1
ATOM 658 C CA . PRO A 1 87 ? 23.197 -24.370 -18.313 1.00 61.06 87 PRO A CA 1
ATOM 659 C C . PRO A 1 87 ? 24.331 -23.707 -19.102 1.00 61.06 87 PRO A C 1
ATOM 661 O O . PRO A 1 87 ? 24.118 -23.214 -20.214 1.00 61.06 87 PRO A O 1
ATOM 664 N N . VAL A 1 88 ? 25.547 -23.718 -18.543 1.00 60.19 88 VAL A N 1
ATOM 665 C CA . VAL A 1 88 ? 26.757 -23.212 -19.210 1.00 60.19 88 VAL A CA 1
ATOM 666 C C . VAL A 1 88 ? 26.861 -23.856 -20.594 1.00 60.19 88 VAL A C 1
ATOM 668 O O . VAL A 1 88 ? 27.118 -25.057 -20.724 1.00 60.19 88 VAL A O 1
ATOM 671 N N . LYS A 1 89 ? 26.648 -23.066 -21.654 1.00 58.19 89 LYS A N 1
ATOM 672 C CA . LYS A 1 89 ? 26.791 -23.539 -23.036 1.00 58.19 89 LYS A CA 1
ATOM 673 C C . LYS A 1 89 ? 28.251 -23.940 -23.258 1.00 58.19 89 LYS A C 1
ATOM 675 O O . LYS A 1 89 ? 29.120 -23.081 -23.389 1.00 58.19 89 LYS A O 1
ATOM 680 N N . LYS A 1 90 ? 28.529 -25.249 -23.325 1.00 52.12 90 LYS A N 1
ATOM 681 C CA . LYS A 1 90 ? 29.846 -25.771 -23.724 1.00 52.12 90 LYS A CA 1
ATOM 682 C C . LYS A 1 90 ? 30.166 -25.268 -25.132 1.00 52.12 90 LYS A C 1
ATOM 684 O O . LYS A 1 90 ? 29.526 -25.669 -26.105 1.00 52.12 90 LYS A O 1
ATOM 689 N N . THR A 1 91 ? 31.164 -24.399 -25.251 1.00 49.84 91 THR A N 1
ATOM 690 C CA . THR A 1 91 ? 31.682 -23.952 -26.544 1.00 49.84 91 THR A CA 1
ATOM 691 C C . THR A 1 91 ? 32.338 -25.148 -27.243 1.00 49.84 91 THR A C 1
ATOM 693 O O . THR A 1 91 ? 33.360 -25.679 -26.808 1.00 49.84 91 THR A O 1
ATOM 696 N N . ARG A 1 92 ? 31.733 -25.645 -28.330 1.00 59.56 92 ARG A N 1
ATOM 697 C CA . ARG A 1 92 ? 32.362 -26.676 -29.172 1.00 59.56 92 ARG A CA 1
ATOM 698 C C . ARG A 1 92 ? 33.547 -26.035 -29.899 1.00 59.56 92 ARG A C 1
ATOM 700 O O . ARG A 1 92 ? 33.351 -25.293 -30.858 1.00 59.56 92 ARG A O 1
ATOM 707 N N . LYS A 1 93 ? 34.779 -26.317 -29.453 1.00 54.72 93 LYS A N 1
ATOM 708 C CA . LYS A 1 93 ? 36.003 -25.985 -30.205 1.00 54.72 93 LYS A CA 1
ATOM 709 C C . LYS A 1 93 ? 35.906 -26.603 -31.606 1.00 54.72 93 LYS A C 1
ATOM 711 O O . LYS A 1 93 ? 35.856 -27.824 -31.744 1.00 54.72 93 LYS A O 1
ATOM 716 N N . ARG A 1 94 ? 35.892 -25.757 -32.643 1.00 56.53 94 ARG A N 1
ATOM 717 C CA . ARG A 1 94 ? 36.058 -26.165 -34.048 1.00 56.53 94 ARG A CA 1
ATOM 718 C C . ARG A 1 94 ? 37.419 -26.850 -34.194 1.00 56.53 94 ARG A C 1
ATOM 720 O O . ARG A 1 94 ? 38.450 -26.200 -34.040 1.00 56.53 94 ARG A O 1
A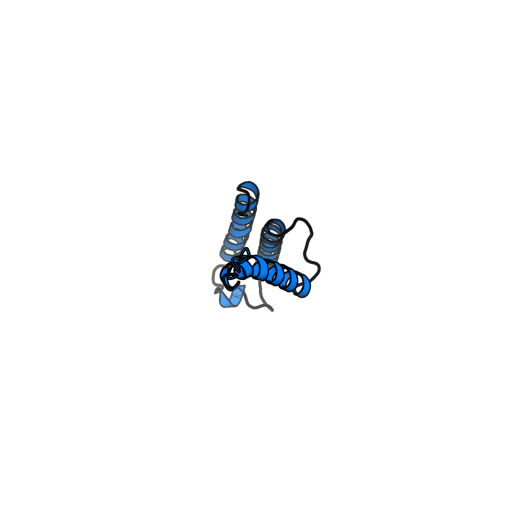TOM 727 N N . LYS A 1 95 ? 37.417 -28.152 -34.482 1.00 52.62 95 LYS A N 1
ATOM 728 C CA . LYS A 1 95 ? 38.611 -28.902 -34.888 1.00 52.62 95 LYS A CA 1
ATOM 729 C C . LYS A 1 95 ? 38.932 -28.464 -36.323 1.00 52.62 95 LYS A C 1
ATOM 731 O O . LYS A 1 95 ? 38.101 -28.659 -37.205 1.00 52.62 95 LYS A O 1
ATOM 736 N N . LYS A 1 96 ? 40.052 -27.767 -36.533 1.00 54.34 96 LYS A N 1
ATOM 737 C CA . LYS A 1 96 ? 40.556 -27.470 -37.882 1.00 54.34 96 LYS A CA 1
ATOM 738 C C . LYS A 1 96 ? 41.199 -28.751 -38.428 1.00 54.34 96 LYS A C 1
ATOM 740 O O . LYS A 1 96 ? 42.011 -29.343 -37.718 1.00 54.34 96 LYS A O 1
ATOM 745 N N . SER A 1 97 ? 40.745 -29.181 -39.608 1.00 54.16 97 SER A N 1
ATOM 746 C CA . SER A 1 97 ? 41.448 -30.127 -40.486 1.00 54.16 97 SER A CA 1
ATOM 747 C C . SER A 1 97 ? 42.682 -29.481 -41.092 1.00 54.16 97 SER A C 1
ATOM 749 O O . SER A 1 97 ? 42.671 -28.234 -41.217 1.00 54.16 97 SER A O 1
#

Solvent-accessible surface area (backbone atoms only — not comparable to full-atom values): 5906 Å² total; per-residue (Å²): 134,81,72,51,69,73,52,48,54,48,34,51,56,26,48,48,45,37,52,54,39,55,64,74,43,80,90,59,52,75,64,56,55,62,34,90,91,63,39,48,68,63,41,54,51,23,46,60,49,25,50,56,39,52,48,51,66,77,36,91,68,82,71,92,42,70,67,57,44,51,56,53,52,49,59,51,48,49,65,68,45,48,80,75,70,55,76,83,78,78,78,80,79,80,81,81,130

Foldseek 3Di:
DDFDPVLVVQLVVLVVQLVVVVVVDPPDDPVQCPDPVRNDPSNVVSVVSNVVSVQVSLHVDDQPDVVSVVVSVVVVVCVVCVVVPDDDPPDPPDDDD

Secondary structure (DSSP, 8-state):
-PPPHHHHHHHHHHHHHHHHHHHTSTT--HHHHH-TTT--HHHHHHHHHHHHHHHHHH-SSPPSSHHHHHHHHHHHHHHHHHHHHS-----------

Mean predicted aligned error: 7.88 Å

Nearest PDB structures (foldseek):
  5hr4-assembly1_C  TM=9.456E-01  e=1.722E-04  Methylophilus methylotrophus
  4wwf-assembly2_B-2  TM=5.770E-01  e=2.455E+00  Cupriavidus metallidurans CH34
  8sin-assembly1_A  TM=4.552E-01  e=5.535E+00  Homo sapiens
  5v03-assembly1_B  TM=2.681E-01  e=2.036E+00  Homo sapiens

pLDDT: mean 89.63, std 14.6, range [49.84, 98.81]

Sequence (97 aa):
EDASDAARAKVEAAAQGVLDAREAHPGSTLADLYDPLTMPADLAKAHAGLDRAVDRCYRSQPFGSDRVRVEYLFAMWERLVSPITAPVKKTRKRKKS

Radius of gyration: 21.64 Å; Cα contacts (8 Å, |Δi|>4): 43; chains: 1; bounding box: 57×40×61 Å